Protein 2QNG (pdb70)

Organism: Streptomyces avermitilis (strain ATCC 31267 / DSM 46492 / JCM 5070 / NBRC 14893 / NCIMB 12804 / NRRL 8165 / MA-4680) (NCBI:txid227882)

Nearest PDB structures (foldseek):
  2qng-assembly1_A  TM=1.006E+00  e=8.639E-33  Streptomyces avermitilis
  2qz7-assembly2_B  TM=9.837E-01  e=3.330E-20  Streptomyces coelicolor A3(2)
  3ibz-assembly1_A  TM=8.931E-01  e=1.401E-11  Streptomyces coelicolor A3(2)
  2kxv-assembly1_A  TM=8.642E-01  e=1.771E-09  Klebsiella pneumoniae subsp. pneumoniae NTUH-K2044
  7jtk-assembly1_B  TM=6.953E-01  e=1.916E-05  Chlamydomonas reinhardtii

Radius of gyration: 15.29 Å; Cα contacts (8 Å, |Δi|>4): 433; chains: 1; bounding box: 47×34×29 Å

Secondary structure (DSSP, 8-state):
-----B---EEEEPPPTTSPPP-EEEEEEEEEGGGTTSS-SEEEBTTB--SSSSB------SS--SSS-SB--B-GGGS-TTEEEEEEEEEE--TTS---GGGSEEEEE--BTTB----B-STT-TT-SEEEEEEEEE-TTS-EEEE---EEE---HHHHHH-----

CATH classification: 2.60.60.30

B-factor: mean 15.38, std 6.13, range [6.89, 38.66]

InterPro domains:
  IPR003325 TerD domain [PF02342] (5-163)
  IPR003325 TerD domain [cd06974] (8-172)
  IPR051324 Stress and Tellurium Resistance Protein [PTHR32097] (9-176)

Sequence (167 aa):
KGIIRKVELAVKKWDPSPPGDPATDLDIVVAATFLAAGGDAYGKPAYVVHFDSRSPDGTIYLNRDSKDGKGFGWDEEVTLELNRLDDSSRRYARVVVGVVIQQRDAHRTFVGVLNPGLRRREGYTVLAEDDFGGVLGSTAATVGEEFVRRDDDSGEEWTFHPGIHGYDSDPATFARVGGRQ

Structure (mmCIF, N/CA/C/O backbone):
data_2QNG
#
_entry.id   2QNG
#
_cell.length_a   43.231
_cell.length_b   40.701
_cell.length_c   49.436
_cell.angle_alpha   90.00
_cell.angle_beta   96.66
_cell.angle_gamma   90.00
#
_symmetry.space_group_name_H-M   'P 1 21 1'
#
loop_
_entity.id
_entity.type
_entity.pdbx_description
1 polymer 'Uncharacterized protein SAV2460'
2 non-polymer 'CALCIUM ION'
3 water water
#
loop_
_atom_site.group_PDB
_atom_site.id
_atom_site.type_symbol
_atom_site.label_atom_id
_atom_site.label_alt_id
_atom_site.label_comp_id
_atom_site.label_asym_id
_atom_site.label_entity_id
_atom_site.label_seq_id
_atom_site.pdbx_PDB_ins_code
_atom_site.Cartn_x
_atom_site.Cartn_y
_atom_site.Cartn_z
_atom_site.occupancy
_atom_site.B_iso_or_equiv
_atom_site.auth_seq_id
_atom_site.auth_comp_id
_atom_site.auth_asym_id
_atom_site.auth_atom_id
_atom_site.pdbx_PDB_model_num
ATOM 1 N N . LYS A 1 28 ? 13.029 8.202 32.264 1.00 27.18 6 LYS A N 1
ATOM 2 C CA . LYS A 1 28 ? 13.553 9.188 31.270 1.00 25.86 6 LYS A CA 1
ATOM 3 C C . LYS A 1 28 ? 13.496 8.642 29.852 1.00 25.74 6 LYS A C 1
ATOM 4 O O . LYS A 1 28 ? 13.300 9.408 28.908 1.00 27.29 6 LYS A O 1
ATOM 10 N N . GLY A 1 29 ? 13.686 7.333 29.708 1.00 24.53 7 GLY A N 1
ATOM 11 C CA . GLY A 1 29 ? 13.798 6.688 28.394 1.00 22.54 7 GLY A CA 1
ATOM 12 C C . GLY A 1 29 ? 15.167 6.869 27.742 1.00 20.71 7 GLY A C 1
ATOM 13 O O . GLY A 1 29 ? 15.308 6.799 26.514 1.00 21.99 7 GLY A O 1
ATOM 14 N N . ILE A 1 30 ? 16.184 7.054 28.571 1.00 18.46 8 ILE A N 1
ATOM 15 C CA A ILE A 1 30 ? 17.548 7.337 28.109 0.50 17.00 8 ILE A CA 1
ATOM 16 C CA B ILE A 1 30 ? 17.509 7.337 28.037 0.50 16.98 8 ILE A CA 1
ATOM 17 C C . ILE A 1 30 ? 18.150 6.077 27.466 1.00 16.44 8 ILE A C 1
ATOM 18 O O . ILE A 1 30 ? 18.119 5.008 28.076 1.00 17.04 8 ILE A O 1
ATOM 27 N N . ARG A 1 31 ? 18.731 6.203 26.266 1.00 14.29 9 ARG A N 1
ATOM 28 C CA . ARG A 1 31 ? 19.318 5.044 25.571 1.00 14.43 9 ARG A CA 1
ATOM 29 C C . ARG A 1 31 ? 20.858 5.063 25.492 1.00 13.51 9 ARG A C 1
ATOM 30 O O . ARG A 1 31 ? 21.505 4.019 25.521 1.00 13.23 9 ARG A O 1
ATOM 38 N N . LYS A 1 32 ? 21.437 6.246 25.340 1.00 13.12 10 LYS A N 1
ATOM 39 C CA . LYS A 1 32 ? 22.880 6.389 25.160 1.00 13.27 10 LYS A CA 1
ATOM 40 C C . LYS A 1 32 ? 23.252 7.754 25.689 1.00 13.00 10 LYS A C 1
ATOM 41 O O . LYS A 1 32 ? 22.591 8.751 25.367 1.00 15.38 10 LYS A O 1
ATOM 47 N N . VAL A 1 33 ? 24.327 7.799 26.471 1.00 10.13 11 VAL A N 1
ATOM 48 C CA . VAL A 1 33 ? 24.765 9.025 27.153 1.00 10.57 11 VAL A CA 1
ATOM 49 C C . VAL A 1 33 ? 26.227 9.271 26.806 1.00 9.62 11 VAL A C 1
ATOM 50 O O . VAL A 1 33 ? 27.025 8.332 26.715 1.00 9.83 11 VAL A O 1
ATOM 54 N N . GLU A 1 34 ? 26.562 10.539 26.641 1.00 9.43 12 GLU A N 1
ATOM 55 C CA . GLU A 1 34 ? 27.956 10.947 26.552 1.00 10.78 12 GLU A CA 1
ATOM 56 C C . GLU A 1 34 ? 28.221 11.864 27.727 1.00 9.46 12 GLU A C 1
ATOM 57 O O . GLU A 1 34 ? 27.472 12.807 27.936 1.00 10.86 12 GLU A O 1
ATOM 63 N N . LEU A 1 35 ? 29.263 11.575 28.504 1.00 8.46 13 LEU A N 1
ATOM 64 C CA . LEU A 1 35 ? 29.689 12.485 29.561 1.00 8.85 13 LEU A CA 1
ATOM 65 C C . LEU A 1 35 ? 31.032 13.084 29.125 1.00 8.23 13 LEU A C 1
ATOM 66 O O . LEU A 1 35 ? 31.970 12.347 28.865 1.00 8.26 13 LEU A O 1
ATOM 71 N N . ALA A 1 36 ? 31.115 14.412 29.051 1.00 7.31 14 ALA A N 1
ATOM 72 C CA . ALA A 1 36 ? 32.357 15.067 28.649 1.00 7.70 14 ALA A CA 1
ATOM 73 C C . ALA A 1 36 ? 32.839 15.980 29.766 1.00 7.75 14 ALA A C 1
ATOM 74 O O . ALA A 1 36 ? 32.011 16.600 30.438 1.00 8.23 14 ALA A O 1
ATOM 76 N N . VAL A 1 37 ? 34.164 16.046 29.953 1.00 7.98 15 VAL A N 1
ATOM 77 C CA . VAL A 1 37 ? 34.755 16.858 31.023 1.00 8.36 15 VAL A CA 1
ATOM 78 C C . VAL A 1 37 ? 35.896 17.660 30.419 1.00 8.44 15 VAL A C 1
ATOM 79 O O . VAL A 1 37 ? 36.632 17.155 29.566 1.00 7.87 15 VAL A O 1
ATOM 83 N N . LYS A 1 38 ? 36.020 18.910 30.865 1.00 8.30 16 LYS A N 1
ATOM 84 C CA A LYS A 1 38 ? 37.085 19.800 30.407 0.50 8.53 16 LYS A CA 1
ATOM 85 C CA B LYS A 1 38 ? 37.128 19.742 30.426 0.50 8.78 16 LYS A CA 1
ATOM 86 C C . LYS A 1 38 ? 37.705 20.524 31.588 1.00 8.23 16 LYS A C 1
ATOM 87 O O . LYS A 1 38 ? 37.061 20.704 32.632 1.00 8.89 16 LYS A O 1
ATOM 98 N N . TRP A 1 39 ? 38.955 20.931 31.417 1.00 7.43 17 TRP A N 1
ATOM 99 C CA . TRP A 1 39 ? 39.643 21.787 32.368 1.00 8.50 17 TRP A CA 1
ATOM 100 C C . TRP A 1 39 ? 40.839 22.403 31.669 1.00 8.27 17 TRP A C 1
ATOM 101 O O . TRP A 1 39 ? 41.202 22.014 30.546 1.00 8.61 17 TRP A O 1
ATOM 112 N N . ASP A 1 40 ? 41.442 23.384 32.330 1.00 9.29 18 ASP A N 1
ATOM 113 C CA . ASP A 1 40 ? 42.647 24.035 31.834 1.00 9.64 18 ASP A CA 1
ATOM 114 C C . ASP A 1 40 ? 43.849 23.526 32.631 1.00 9.85 18 ASP A C 1
ATOM 115 O O . ASP A 1 40 ? 43.714 23.136 33.794 1.00 10.36 18 ASP A O 1
ATOM 120 N N . PRO A 1 41 ? 45.032 23.489 32.005 1.00 10.03 19 PRO A N 1
ATOM 121 C CA . PRO A 1 41 ? 46.194 22.924 32.697 1.00 11.35 19 PRO A CA 1
ATOM 122 C C . PRO A 1 41 ? 46.679 23.747 33.885 1.00 12.46 19 PRO A C 1
ATOM 123 O O . PRO A 1 41 ? 46.414 24.953 33.961 1.00 13.51 19 PRO A O 1
ATOM 127 N N . SER A 1 42 ? 47.408 23.071 34.769 1.00 12.35 20 SER A N 1
ATOM 128 C CA . SER A 1 42 ? 48.159 23.753 35.811 1.00 13.56 20 SER A CA 1
ATOM 129 C C . SER A 1 42 ? 49.182 24.676 35.181 1.00 15.44 20 SER A C 1
ATOM 130 O O . SER A 1 42 ? 49.655 24.405 34.085 1.00 15.65 20 SER A O 1
ATOM 133 N N . PRO A 1 43 ? 49.611 25.703 35.919 1.00 17.15 21 PRO A N 1
ATOM 134 C CA . PRO A 1 43 ? 50.725 26.544 35.449 1.00 18.32 21 PRO A CA 1
ATOM 135 C C . PRO A 1 43 ? 51.976 25.706 35.164 1.00 19.00 21 PRO A C 1
ATOM 136 O O . PRO A 1 43 ? 52.205 24.690 35.837 1.00 18.23 21 PRO A O 1
ATOM 140 N N . PRO A 1 44 ? 52.795 26.122 34.178 1.00 19.83 22 PRO A N 1
ATOM 141 C CA . PRO A 1 44 ? 54.021 25.393 33.876 1.00 20.80 22 PRO A CA 1
ATOM 142 C C . PRO A 1 44 ? 54.844 25.218 35.148 1.00 21.36 22 PRO A C 1
ATOM 143 O O . PRO A 1 44 ? 54.959 26.153 35.957 1.00 22.09 22 PRO A O 1
ATOM 147 N N . GLY A 1 45 ? 55.376 24.019 35.344 1.00 21.92 23 GLY A N 1
ATOM 148 C CA . GLY A 1 45 ? 56.218 23.762 36.503 1.00 22.25 23 GLY A CA 1
ATOM 149 C C . GLY A 1 45 ? 55.492 23.330 37.764 1.00 22.31 23 GLY A C 1
ATOM 150 O O . GLY A 1 45 ? 56.136 22.870 38.715 1.00 23.15 23 GLY A O 1
ATOM 151 N N . ASP A 1 46 ? 54.162 23.487 37.789 1.00 21.50 24 ASP A N 1
ATOM 152 C CA . ASP A 1 46 ? 53.334 22.939 38.869 1.00 21.56 24 ASP A CA 1
ATOM 153 C C . ASP A 1 46 ? 52.927 21.521 38.497 1.00 19.88 24 ASP A C 1
ATOM 154 O O . ASP A 1 46 ? 52.954 21.158 37.319 1.00 19.74 24 ASP A O 1
ATOM 159 N N . PRO A 1 47 ? 52.548 20.709 39.498 1.00 18.88 25 PRO A N 1
ATOM 160 C CA . PRO A 1 47 ? 52.075 19.363 39.200 1.00 17.53 25 PRO A CA 1
ATOM 161 C C . PRO A 1 47 ? 50.873 19.421 38.262 1.00 15.97 25 PRO A C 1
ATOM 162 O O . PRO A 1 47 ? 50.023 20.303 38.391 1.00 15.71 25 PRO A O 1
ATOM 166 N N . ALA A 1 48 ? 50.817 18.491 37.325 1.00 14.60 26 ALA A N 1
ATOM 167 C CA . ALA A 1 48 ? 49.744 18.482 36.326 1.00 13.68 26 ALA A CA 1
ATOM 168 C C . ALA A 1 48 ? 48.387 18.264 36.970 1.00 13.19 26 ALA A C 1
ATOM 169 O O . ALA A 1 48 ? 48.268 17.500 37.939 1.00 14.51 26 ALA A O 1
ATOM 171 N N . THR A 1 49 ? 47.357 18.885 36.398 1.00 11.19 27 THR A N 1
ATOM 172 C CA . THR A 1 49 ? 45.987 18.652 36.823 1.00 10.45 27 THR A CA 1
ATOM 173 C C . THR A 1 49 ? 45.421 17.536 35.935 1.00 9.25 27 THR A C 1
ATOM 174 O O . THR A 1 49 ? 45.386 17.691 34.692 1.00 9.74 27 THR A O 1
ATOM 178 N N . ASP A 1 50 ? 44.958 16.437 36.546 1.00 9.87 28 ASP A N 1
ATOM 179 C CA . ASP A 1 50 ? 44.479 15.280 35.790 1.00 9.68 28 ASP A CA 1
ATOM 180 C C . ASP A 1 50 ? 43.150 14.865 36.396 1.00 9.38 28 ASP A C 1
ATOM 181 O O . ASP A 1 50 ? 43.106 14.416 37.536 1.00 10.36 28 ASP A O 1
ATOM 186 N N . LEU A 1 51 ? 42.075 15.071 35.646 1.00 8.59 29 LEU A N 1
ATOM 187 C CA . LEU A 1 51 ? 40.755 14.587 36.005 1.00 8.45 29 LEU A CA 1
ATOM 188 C C . LEU A 1 51 ? 40.492 13.315 35.225 1.00 8.00 29 LEU A C 1
ATOM 189 O O . LEU A 1 51 ? 40.909 13.219 34.057 1.00 8.88 29 LEU A O 1
ATOM 194 N N . ASP A 1 52 ? 39.809 12.359 35.857 1.00 8.14 30 ASP A N 1
ATOM 195 C CA . ASP A 1 52 ? 39.419 11.137 35.165 1.00 7.56 30 ASP A CA 1
ATOM 196 C C . ASP A 1 52 ? 37.930 10.910 35.325 1.00 8.10 30 ASP A C 1
ATOM 197 O O . ASP A 1 52 ? 37.394 11.031 36.427 1.00 9.58 30 ASP A O 1
ATOM 202 N N . ILE A 1 53 ? 37.266 10.528 34.226 1.00 8.33 31 ILE A N 1
ATOM 203 C CA . ILE A 1 53 ? 35.870 10.091 34.290 1.00 8.69 31 ILE A CA 1
ATOM 204 C C . ILE A 1 53 ? 35.861 8.612 34.692 1.00 8.71 31 ILE A C 1
ATOM 205 O O . ILE A 1 53 ? 36.672 7.809 34.197 1.00 9.85 31 ILE A O 1
ATOM 210 N N . VAL A 1 54 ? 34.937 8.283 35.592 1.00 9.10 32 VAL A N 1
ATOM 211 C CA A VAL A 1 54 ? 34.767 6.883 35.985 0.50 9.76 32 VAL A CA 1
ATOM 212 C CA B VAL A 1 54 ? 34.769 6.917 36.099 0.50 9.53 32 VAL A CA 1
ATOM 213 C C . VAL A 1 54 ? 33.284 6.560 36.041 1.00 9.87 32 VAL A C 1
ATOM 214 O O . VAL A 1 54 ? 32.453 7.396 36.408 1.00 10.37 32 VAL A O 1
ATOM 221 N N . ALA A 1 55 ? 32.960 5.340 35.601 1.00 8.96 33 ALA A N 1
ATOM 222 C CA . ALA A 1 55 ? 31.582 4.854 35.693 1.00 10.10 33 ALA A CA 1
ATOM 223 C C . ALA A 1 55 ? 31.557 3.547 36.462 1.00 9.75 33 ALA A C 1
ATOM 224 O O . ALA A 1 55 ? 32.498 2.755 36.366 1.00 10.45 33 ALA A O 1
ATOM 226 N N . ALA A 1 56 ? 30.456 3.309 37.171 1.00 10.05 34 ALA A N 1
ATOM 227 C CA . ALA A 1 56 ? 30.267 2.064 37.893 1.00 10.75 34 ALA A CA 1
ATOM 228 C C . ALA A 1 56 ? 28.888 1.528 37.599 1.00 10.47 34 ALA A C 1
ATOM 229 O O . ALA A 1 56 ? 27.927 2.302 37.537 1.00 10.88 34 ALA A O 1
ATOM 231 N N . THR A 1 57 ? 28.800 0.206 37.398 1.00 9.58 35 THR A N 1
ATOM 232 C CA . THR A 1 57 ? 27.503 -0.456 37.216 1.00 10.57 35 THR A CA 1
ATOM 233 C C . THR A 1 57 ? 27.147 -1.211 38.488 1.00 10.76 35 THR A C 1
ATOM 234 O O . THR A 1 57 ? 28.040 -1.658 39.239 1.00 11.59 35 THR A O 1
ATOM 238 N N . PHE A 1 58 ? 25.837 -1.351 38.723 1.00 11.25 36 PHE A N 1
ATOM 239 C CA . PHE A 1 58 ? 25.328 -2.042 39.919 1.00 11.80 36 PHE A CA 1
ATOM 240 C C . PHE A 1 58 ? 24.222 -3.017 39.566 1.00 12.52 36 PHE A C 1
ATOM 241 O O . PHE A 1 58 ? 23.417 -2.775 38.670 1.00 12.40 36 PHE A O 1
ATOM 249 N N . LEU A 1 59 ? 24.186 -4.116 40.305 1.00 13.76 37 LEU A N 1
ATOM 250 C CA . LEU A 1 59 ? 23.277 -5.204 40.001 1.00 15.28 37 LEU A CA 1
ATOM 251 C C . LEU A 1 59 ? 21.903 -4.915 40.564 1.00 16.31 37 LEU A C 1
ATOM 252 O O . LEU A 1 59 ? 21.769 -4.267 41.616 1.00 15.69 37 LEU A O 1
ATOM 257 N N A ALA A 1 60 ? 20.870 -5.432 39.900 0.50 17.65 38 ALA A N 1
ATOM 258 N N B ALA A 1 60 ? 20.890 -5.356 39.817 0.50 17.10 38 ALA A N 1
ATOM 259 C CA A ALA A 1 60 ? 19.496 -5.295 40.387 0.50 18.83 38 ALA A CA 1
ATOM 260 C CA B ALA A 1 60 ? 19.532 -5.428 40.313 0.50 17.96 38 ALA A CA 1
ATOM 261 C C A ALA A 1 60 ? 19.315 -5.677 41.867 0.50 19.66 38 ALA A C 1
ATOM 262 C C B ALA A 1 60 ? 19.555 -6.347 41.532 0.50 18.42 38 ALA A C 1
ATOM 263 O O A ALA A 1 60 ? 18.572 -5.018 42.592 0.50 20.27 38 ALA A O 1
ATOM 264 O O B ALA A 1 60 ? 20.022 -7.486 41.451 0.50 18.49 38 ALA A O 1
ATOM 267 N N A GLY A 1 61 ? 20.021 -6.708 42.324 0.50 19.88 39 GLY A N 1
ATOM 268 N N B GLY A 1 61 ? 19.107 -5.820 42.669 0.50 19.08 39 GLY A N 1
ATOM 269 C CA A GLY A 1 61 ? 19.865 -7.191 43.704 0.50 20.62 39 GLY A CA 1
ATOM 270 C CA B GLY A 1 61 ? 19.193 -6.525 43.949 0.50 19.87 39 GLY A CA 1
ATOM 271 C C A GLY A 1 61 ? 20.702 -6.486 44.762 0.50 20.76 39 GLY A C 1
ATOM 272 C C B GLY A 1 61 ? 20.168 -5.893 44.927 0.50 20.43 39 GLY A C 1
ATOM 273 O O A GLY A 1 61 ? 20.815 -6.973 45.894 0.50 21.58 39 GLY A O 1
ATOM 274 O O B GLY A 1 61 ? 19.941 -5.928 46.145 0.50 20.70 39 GLY A O 1
ATOM 275 N N . ASP A 1 62 ? 21.262 -5.329 44.405 1.00 20.71 40 ASP A N 1
ATOM 276 C CA . ASP A 1 62 ? 22.228 -4.593 45.238 1.00 20.45 40 ASP A CA 1
ATOM 277 C C . ASP A 1 62 ? 22.589 -3.283 44.535 1.00 19.17 40 ASP A C 1
ATOM 278 O O . ASP A 1 62 ? 23.762 -3.005 44.291 1.00 18.37 40 ASP A O 1
ATOM 283 N N . ALA A 1 63 ? 21.580 -2.459 44.259 1.00 17.94 41 ALA A N 1
ATOM 284 C CA . ALA A 1 63 ? 21.764 -1.272 43.405 1.00 17.88 41 ALA A CA 1
ATOM 285 C C . ALA A 1 63 ? 22.607 -0.154 44.006 1.00 18.41 41 ALA A C 1
ATOM 286 O O . ALA A 1 63 ? 23.094 0.697 43.269 1.00 17.18 41 ALA A O 1
ATOM 288 N N . TYR A 1 64 ? 22.791 -0.160 45.330 1.00 19.27 42 TYR A N 1
ATOM 289 C CA . TYR A 1 64 ? 23.548 0.908 46.004 1.00 20.95 42 TYR A CA 1
ATOM 290 C C . TYR A 1 64 ? 24.766 0.349 46.724 1.00 21.31 42 TYR A C 1
ATOM 291 O O . TYR A 1 64 ? 25.347 1.009 47.603 1.00 22.78 42 TYR A O 1
ATOM 300 N N . GLY A 1 65 ? 25.151 -0.863 46.323 1.00 20.44 43 GLY A N 1
ATOM 301 C CA . GLY A 1 65 ? 26.206 -1.617 46.987 1.00 19.85 43 GLY A CA 1
ATOM 302 C C . GLY A 1 65 ? 27.510 -1.755 46.233 1.00 17.99 43 GLY A C 1
ATOM 303 O O . GLY A 1 65 ? 28.051 -0.753 45.752 1.00 19.24 43 GLY A O 1
ATOM 304 N N . LYS A 1 66 ? 28.030 -2.986 46.171 1.00 16.98 44 LYS A N 1
ATOM 305 C CA . LYS A 1 66 ? 29.351 -3.220 45.552 1.00 16.32 44 LYS A CA 1
ATOM 306 C C . LYS A 1 66 ? 29.260 -3.066 44.031 1.00 14.82 44 LYS A C 1
ATOM 307 O O . LYS A 1 66 ? 28.438 -3.728 43.398 1.00 14.80 44 LYS A O 1
ATOM 313 N N . PRO A 1 67 ? 30.112 -2.211 43.431 1.00 14.04 45 PRO A N 1
ATOM 314 C CA . PRO A 1 67 ? 30.060 -2.118 41.970 1.00 13.20 45 PRO A CA 1
ATOM 315 C C . PRO A 1 67 ? 30.250 -3.482 41.312 1.00 13.55 45 PRO A C 1
ATOM 316 O O . PRO A 1 67 ? 31.101 -4.256 41.774 1.00 14.22 45 PRO A O 1
ATOM 320 N N . ALA A 1 68 ? 29.453 -3.789 40.273 1.00 12.23 46 ALA A N 1
ATOM 321 C CA . ALA A 1 68 ? 29.698 -4.989 3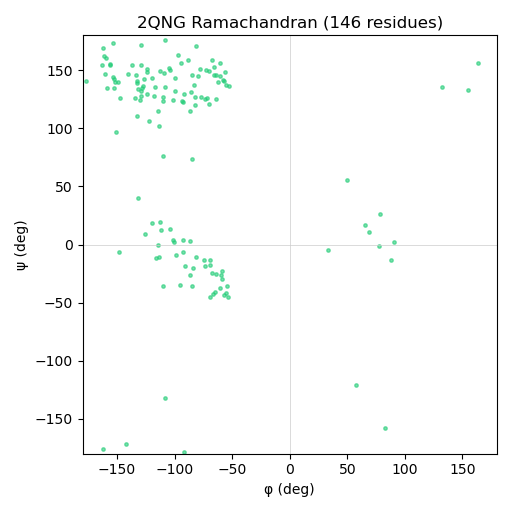9.494 1.00 12.99 46 ALA A CA 1
ATOM 322 C C . ALA A 1 68 ? 31.011 -4.856 38.737 1.00 12.17 46 ALA A C 1
ATOM 323 O O . ALA A 1 68 ? 31.821 -5.790 38.693 1.00 13.68 46 ALA A O 1
ATOM 325 N N . TYR A 1 69 ? 31.233 -3.665 38.163 1.00 11.28 47 TYR A N 1
ATOM 326 C CA . TYR A 1 69 ? 32.515 -3.321 37.565 1.00 11.51 47 TYR A CA 1
ATOM 327 C C . TYR A 1 69 ? 32.583 -1.823 37.436 1.00 10.97 47 TYR A C 1
ATOM 328 O O . TYR A 1 69 ? 31.572 -1.122 37.545 1.00 10.48 47 TYR A O 1
ATOM 337 N N . VAL A 1 70 ? 33.805 -1.353 37.253 1.00 10.92 48 VAL A N 1
ATOM 338 C CA . VAL A 1 70 ? 34.032 0.055 36.979 1.00 11.44 48 VAL A CA 1
ATOM 339 C C . VAL A 1 70 ? 34.809 0.245 35.679 1.00 10.92 48 VAL A C 1
ATOM 340 O O . VAL A 1 70 ? 35.595 -0.629 35.273 1.00 12.10 48 VAL A O 1
ATOM 344 N N . VAL A 1 71 ? 34.558 1.392 35.042 1.00 9.61 49 VAL A N 1
ATOM 345 C CA . VAL A 1 71 ? 35.211 1.748 33.773 1.00 9.78 49 VAL A CA 1
ATOM 346 C C . VAL A 1 71 ? 35.898 3.089 33.952 1.00 9.43 49 VAL A C 1
ATOM 347 O O . VAL A 1 71 ? 35.298 4.052 34.445 1.00 9.85 49 VAL A O 1
ATOM 351 N N . HIS A 1 72 ? 37.170 3.115 33.568 1.00 10.29 50 HIS A N 1
ATOM 352 C CA . HIS A 1 72 ? 37.969 4.337 33.565 1.00 11.97 50 HIS A CA 1
ATOM 353 C C . HIS A 1 72 ? 39.174 4.069 32.671 1.00 12.45 50 HIS A C 1
ATOM 354 O O . HIS A 1 72 ? 39.252 3.009 32.024 1.00 13.01 50 HIS A O 1
ATOM 361 N N . PHE A 1 73 ? 40.082 5.029 32.597 1.00 14.13 51 PHE A N 1
ATOM 362 C CA . PHE A 1 73 ? 41.142 4.950 31.570 1.00 16.07 51 PHE A CA 1
ATOM 363 C C . PHE A 1 73 ? 41.999 3.669 31.696 1.00 16.96 51 PHE A C 1
ATOM 364 O O . PHE A 1 73 ? 42.609 3.223 30.712 1.00 17.09 51 PHE A O 1
ATOM 372 N N . ASP A 1 74 ? 42.033 3.075 32.877 1.00 17.04 52 ASP A N 1
ATOM 373 C CA . ASP A 1 74 ? 42.802 1.853 33.057 1.00 18.43 52 ASP A CA 1
ATOM 374 C C . ASP A 1 74 ? 41.949 0.608 33.324 1.00 17.56 52 ASP A C 1
ATOM 375 O O . ASP A 1 74 ? 42.445 -0.406 33.819 1.00 18.82 52 ASP A O 1
ATOM 380 N N . SER A 1 75 ? 40.665 0.673 32.979 1.00 15.07 53 SER A N 1
ATOM 381 C CA . SER A 1 75 ? 39.756 -0.430 33.255 1.00 14.14 53 SER A CA 1
ATOM 382 C C . SER A 1 75 ? 38.646 -0.436 32.207 1.00 12.73 53 SER A C 1
ATOM 383 O O . SER A 1 75 ? 37.717 0.333 32.322 1.00 13.04 53 SER A O 1
ATOM 386 N N . ARG A 1 76 ? 38.782 -1.259 31.163 1.00 11.90 54 ARG A N 1
ATOM 387 C CA . ARG A 1 76 ? 37.730 -1.430 30.136 1.00 11.12 54 ARG A CA 1
ATOM 388 C C . ARG A 1 76 ? 36.516 -2.156 30.658 1.00 11.61 54 ARG A C 1
ATOM 389 O O . ARG A 1 76 ? 36.636 -3.009 31.518 1.00 12.09 54 ARG A O 1
ATOM 397 N N . SER A 1 77 ? 35.346 -1.810 30.095 1.00 11.92 55 SER A N 1
ATOM 398 C CA . SER A 1 77 ? 34.134 -2.574 30.378 1.00 13.94 55 SER A CA 1
ATOM 399 C C . SER A 1 77 ? 34.308 -4.022 29.923 1.00 14.83 55 SER A C 1
ATOM 400 O O . SER A 1 77 ? 34.924 -4.275 28.899 1.00 16.54 55 SER A O 1
ATOM 403 N N . PRO A 1 78 ? 33.726 -4.987 30.656 1.00 15.91 56 PRO A N 1
ATOM 404 C CA . PRO A 1 78 ? 33.843 -6.375 30.178 1.00 16.66 56 PRO A CA 1
ATOM 405 C C . PRO A 1 78 ? 32.953 -6.648 28.971 1.00 17.66 56 PRO A C 1
ATOM 406 O O . PRO A 1 78 ? 33.192 -7.602 28.232 1.00 18.31 56 PRO A O 1
ATOM 410 N N . ASP A 1 79 ? 31.961 -5.776 28.767 1.00 18.17 57 ASP A N 1
ATOM 411 C CA . ASP A 1 79 ? 30.904 -5.993 27.778 1.00 18.11 57 ASP A CA 1
ATOM 412 C C . ASP A 1 79 ? 30.929 -4.959 26.627 1.00 17.79 57 ASP A C 1
ATOM 413 O O . ASP A 1 79 ? 30.064 -5.034 25.749 1.00 18.20 57 ASP A O 1
ATOM 418 N N . GLY A 1 80 ? 31.876 -3.995 26.651 1.00 16.01 58 GLY A N 1
ATOM 419 C CA . GLY A 1 80 ? 32.033 -2.974 25.592 1.00 12.95 58 GLY A CA 1
ATOM 420 C C . GLY A 1 80 ? 30.915 -1.917 25.469 1.00 11.09 58 GLY A C 1
ATOM 421 O O . GLY A 1 80 ? 30.830 -1.167 24.483 1.00 13.26 58 GLY A O 1
ATOM 422 N N . THR A 1 81 ? 30.033 -1.880 26.456 1.00 9.91 59 THR A N 1
ATOM 423 C CA . THR A 1 81 ? 28.866 -1.012 26.377 1.00 9.82 59 THR A CA 1
ATOM 424 C C . THR A 1 81 ? 29.126 0.351 26.989 1.00 8.79 59 THR A C 1
ATOM 425 O O . THR A 1 81 ? 28.377 1.273 26.724 1.00 9.26 59 THR A O 1
ATOM 429 N N . ILE A 1 82 ? 30.163 0.472 27.822 1.00 8.14 60 ILE A N 1
ATOM 430 C CA . ILE A 1 82 ? 30.535 1.739 28.457 1.00 8.66 60 ILE A CA 1
ATOM 431 C C . ILE A 1 82 ? 32.014 1.868 28.158 1.00 8.09 60 ILE A C 1
ATOM 432 O O . ILE A 1 82 ? 32.776 0.913 28.387 1.00 9.22 60 ILE A O 1
ATOM 437 N N . TYR A 1 83 ? 32.418 3.008 27.595 1.00 8.39 61 TYR A N 1
ATOM 438 C CA . TYR A 1 83 ? 33.790 3.128 27.123 1.00 8.10 61 TYR A CA 1
ATOM 439 C C . TYR A 1 83 ? 34.267 4.565 27.114 1.00 8.40 61 TYR A C 1
ATOM 440 O O . TYR A 1 83 ? 33.497 5.487 26.818 1.00 8.73 61 TYR A O 1
ATOM 449 N N . LEU A 1 84 ? 35.544 4.733 27.439 1.00 8.57 62 LEU A N 1
ATOM 450 C CA . LEU A 1 84 ? 36.160 6.033 27.404 1.00 9.33 62 LEU A CA 1
ATOM 451 C C . LEU A 1 84 ? 36.562 6.296 25.946 1.00 10.98 62 LEU A C 1
ATOM 452 O O . LEU A 1 84 ? 37.219 5.464 25.306 1.00 12.25 62 LEU A O 1
ATOM 457 N N . ASN A 1 85 ? 36.132 7.428 25.411 1.00 10.80 63 ASN A N 1
ATOM 458 C CA . ASN A 1 85 ? 36.439 7.781 24.007 1.00 12.24 63 ASN A CA 1
ATOM 459 C C . ASN A 1 85 ? 37.798 8.459 23.914 1.00 13.38 63 ASN A C 1
ATOM 460 O O . ASN A 1 85 ? 38.537 8.270 22.940 1.00 15.33 63 ASN A O 1
ATOM 465 N N . ARG A 1 86 ? 38.125 9.258 24.920 1.00 13.87 64 ARG A N 1
ATOM 466 C CA . ARG A 1 86 ? 39.404 9.917 24.940 1.00 14.36 64 ARG A CA 1
ATOM 467 C C . ARG A 1 86 ? 39.683 10.399 26.339 1.00 12.73 64 ARG A C 1
ATOM 468 O O . ARG A 1 86 ? 38.756 10.579 27.133 1.00 11.36 64 ARG A O 1
ATOM 476 N N . ASP A 1 87 ? 40.969 10.543 26.643 1.00 11.93 65 ASP A N 1
ATOM 477 C CA . ASP A 1 87 ? 41.404 10.993 27.954 1.00 12.06 65 ASP A CA 1
ATOM 478 C C . ASP A 1 87 ? 42.375 12.140 27.835 1.00 11.34 65 ASP A C 1
ATOM 479 O O . ASP A 1 87 ? 42.848 12.457 26.730 1.00 11.88 65 ASP A O 1
ATOM 484 N N . SER A 1 88 ? 42.695 12.721 28.995 1.00 9.85 66 SER A N 1
ATOM 485 C CA . SER A 1 88 ? 43.788 13.686 29.085 1.00 10.21 66 SER A CA 1
ATOM 486 C C . SER A 1 88 ? 44.384 13.574 30.465 1.00 10.99 66 SER A C 1
ATOM 487 O O . SER A 1 88 ? 43.652 13.451 31.451 1.00 11.55 66 SER A O 1
ATOM 490 N N . LYS A 1 89 ? 45.707 13.655 30.550 1.00 11.03 67 LYS A N 1
ATOM 491 C CA . LYS A 1 89 ? 46.383 13.626 31.849 1.00 11.96 67 LYS A CA 1
ATOM 492 C C . LYS A 1 89 ? 46.813 14.999 32.310 1.00 11.19 67 LYS A C 1
ATOM 493 O O . LYS A 1 89 ? 47.444 15.135 33.348 1.00 11.47 67 LYS A O 1
ATOM 499 N N . ASP A 1 90 ? 46.461 16.037 31.548 1.00 9.88 68 ASP A N 1
ATOM 500 C CA . ASP A 1 90 ? 46.934 17.379 31.900 1.00 10.37 68 ASP A CA 1
ATOM 501 C C . ASP A 1 90 ? 45.989 18.511 31.531 1.00 9.21 68 ASP A C 1
ATOM 502 O O . ASP A 1 90 ? 46.231 19.642 31.913 1.00 10.27 68 ASP A O 1
ATOM 507 N N . GLY A 1 91 ? 44.898 18.202 30.821 1.00 9.50 69 GLY A N 1
ATOM 508 C CA . GLY A 1 91 ? 43.978 19.245 30.434 1.00 8.57 69 GLY A CA 1
ATOM 509 C C . GLY A 1 91 ? 44.438 20.086 29.247 1.00 8.44 69 GLY A C 1
ATOM 510 O O . GLY A 1 91 ? 43.710 20.982 28.819 1.00 8.26 69 GLY A O 1
ATOM 511 N N . LYS A 1 92 ? 45.619 19.806 28.706 1.00 8.12 70 LYS A N 1
ATOM 512 C CA . LYS A 1 92 ? 46.116 20.613 27.574 1.00 8.27 70 LYS A CA 1
ATOM 513 C C . LYS A 1 92 ? 45.295 20.317 26.339 1.00 8.68 70 LYS A C 1
ATOM 514 O O . LYS A 1 92 ? 45.225 19.165 25.894 1.00 9.81 70 LYS A O 1
ATOM 520 N N . GLY A 1 93 ? 44.670 21.361 25.794 1.00 7.49 71 GLY A N 1
ATOM 521 C CA . GLY A 1 93 ? 43.780 21.151 24.660 1.00 8.29 71 GLY A CA 1
ATOM 522 C C . GLY A 1 93 ? 42.470 21.873 24.863 1.00 7.35 71 GLY A C 1
ATOM 523 O O . GLY A 1 93 ? 41.904 21.840 25.970 1.00 8.11 71 GLY A O 1
ATOM 524 N N . PHE A 1 94 ? 42.012 22.536 23.811 1.00 8.42 72 PHE A N 1
ATOM 525 C CA . PHE A 1 94 ? 40.766 23.283 23.823 1.00 8.55 72 PHE A CA 1
ATOM 526 C C . PHE A 1 94 ? 39.593 22.309 23.695 1.00 9.13 72 PHE A C 1
ATOM 527 O O . PHE A 1 94 ? 39.711 21.262 23.082 1.00 10.31 72 PHE A O 1
ATOM 535 N N . GLY A 1 95 ? 38.445 22.667 24.252 1.00 8.98 73 GLY A N 1
ATOM 536 C CA . GLY A 1 95 ? 37.282 21.802 24.101 1.00 8.68 73 GLY A CA 1
ATOM 537 C C . GLY A 1 95 ? 37.287 20.674 25.116 1.00 8.44 73 GLY A C 1
ATOM 538 O O . GLY A 1 95 ? 37.921 20.785 26.174 1.00 9.96 73 GLY A O 1
ATOM 539 N N . TRP A 1 96 ? 36.576 19.594 24.806 1.00 8.44 74 TRP A N 1
ATOM 540 C CA . TRP A 1 96 ? 36.414 18.523 25.795 1.00 8.30 74 TRP A CA 1
ATOM 541 C C . TRP A 1 96 ? 37.683 17.684 25.891 1.00 8.21 74 TRP A C 1
ATOM 542 O O . TRP A 1 96 ? 38.212 17.237 24.878 1.00 10.18 74 TRP A O 1
ATOM 553 N N . ASP A 1 97 ? 38.196 17.520 27.111 1.00 8.29 75 ASP A N 1
ATOM 554 C CA . ASP A 1 97 ? 39.452 16.801 27.318 1.00 8.01 75 ASP A CA 1
ATOM 555 C C . ASP A 1 97 ? 39.266 15.306 27.524 1.00 8.50 75 ASP A C 1
ATOM 556 O O . ASP A 1 97 ? 40.131 14.517 27.140 1.00 9.73 75 ASP A O 1
ATOM 561 N N A GLU A 1 98 ? 38.139 14.910 28.108 0.50 8.43 76 GLU A N 1
ATOM 562 N N B GLU A 1 98 ? 38.165 14.940 28.193 0.50 8.30 76 GLU A N 1
ATOM 563 C CA A GLU A 1 98 ? 37.904 13.494 28.359 0.50 8.97 76 GLU A CA 1
ATOM 564 C CA B GLU A 1 98 ? 37.812 13.534 28.430 0.50 8.75 76 GLU A CA 1
ATOM 565 C C A GLU A 1 98 ? 36.419 13.236 28.174 0.50 8.47 76 GLU A C 1
ATOM 566 C C B GLU A 1 98 ? 36.381 13.332 28.021 0.50 8.37 76 GLU A C 1
ATOM 567 O O A GLU A 1 98 ? 35.581 14.017 28.622 0.50 8.28 76 G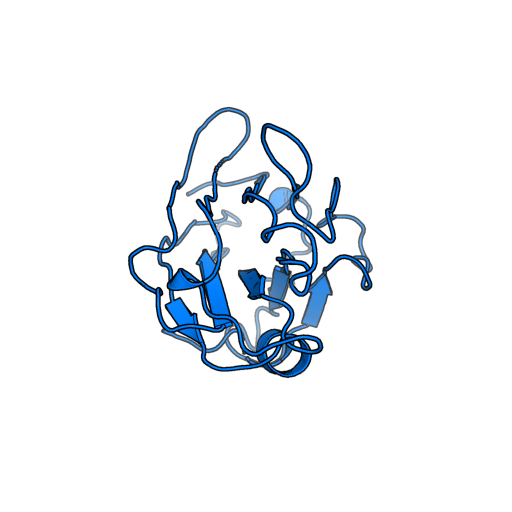LU A O 1
ATOM 568 O O B GLU A 1 98 ? 35.536 14.224 28.200 0.50 8.30 76 GLU A O 1
ATOM 579 N N . VAL A 1 99 ? 36.105 12.159 27.453 1.00 8.53 77 VAL A N 1
ATOM 580 C CA . VAL A 1 99 ? 34.741 11.871 27.036 1.00 8.80 77 VAL A CA 1
ATOM 581 C C . VAL A 1 99 ? 34.490 10.392 27.242 1.00 8.25 77 VAL A C 1
ATOM 582 O O . VAL A 1 99 ? 35.325 9.573 26.875 1.00 8.62 77 VAL A O 1
ATOM 599 N N . THR A 1 101 ? 31.347 7.307 26.812 1.00 7.60 79 THR A N 1
ATOM 600 C CA . THR A 1 101 ? 30.056 6.919 26.258 1.00 7.50 79 THR A CA 1
ATOM 601 C C . THR A 1 101 ? 29.458 5.756 27.054 1.00 6.90 79 THR A C 1
ATOM 602 O O . THR A 1 101 ? 30.170 4.803 27.385 1.00 7.81 79 THR A O 1
ATOM 606 N N . LEU A 1 102 ? 28.158 5.868 27.375 1.00 7.67 80 LEU A N 1
ATOM 607 C CA . LEU A 1 102 ? 27.453 4.805 28.076 1.00 8.22 80 LEU A CA 1
ATOM 608 C C . LEU A 1 102 ? 26.264 4.371 27.242 1.00 8.05 80 LEU A C 1
ATOM 609 O O . LEU A 1 102 ? 25.299 5.105 27.114 1.00 7.72 80 LEU A O 1
ATOM 614 N N . GLU A 1 103 ? 26.375 3.196 26.631 1.00 8.28 81 GLU A N 1
ATOM 615 C CA . GLU A 1 103 ? 25.299 2.639 25.808 1.00 9.01 81 GLU A CA 1
ATOM 616 C C . GLU A 1 103 ? 24.330 1.917 26.724 1.00 8.54 81 GLU A C 1
ATOM 617 O O . G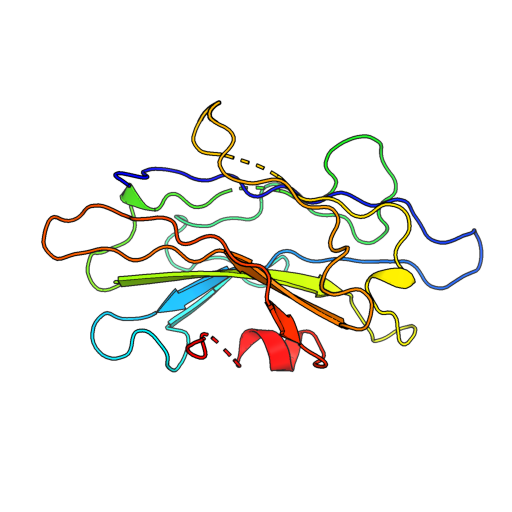LU A 1 103 ? 24.259 0.666 26.754 1.00 9.79 81 GLU A O 1
ATOM 623 N N . LEU A 1 104 ? 23.559 2.707 27.466 1.00 8.38 82 LEU A N 1
ATOM 624 C CA . LEU A 1 104 ? 22.721 2.152 28.523 1.00 8.64 82 LEU A CA 1
ATOM 625 C C . LEU A 1 104 ? 21.700 1.151 27.994 1.00 9.01 82 LEU A C 1
ATOM 626 O O . LEU A 1 104 ? 21.402 0.132 28.639 1.00 9.71 82 LEU A O 1
ATOM 631 N N . ASN A 1 105 ? 21.152 1.428 26.808 1.00 8.97 83 ASN A N 1
ATOM 632 C CA . ASN A 1 105 ? 20.181 0.497 26.201 1.00 9.80 83 ASN A CA 1
ATOM 633 C C . ASN A 1 105 ? 20.732 -0.923 26.083 1.00 9.75 83 ASN A C 1
ATOM 634 O O . ASN A 1 105 ? 19.971 -1.898 26.177 1.00 11.21 83 ASN A O 1
ATOM 639 N N . ARG A 1 106 ? 22.039 -1.021 25.801 1.00 10.14 84 ARG A N 1
ATOM 640 C CA . ARG A 1 106 ? 22.665 -2.314 25.585 1.00 11.63 84 ARG A CA 1
ATOM 641 C C . ARG A 1 106 ? 23.038 -3.066 26.859 1.00 11.83 84 ARG A C 1
ATOM 642 O O . ARG A 1 106 ? 23.423 -4.248 26.764 1.00 12.58 84 ARG A O 1
ATOM 650 N N . LEU A 1 107 ? 22.977 -2.411 28.023 1.00 12.27 85 LEU A N 1
ATOM 651 C CA . LEU A 1 107 ? 23.308 -3.109 29.274 1.00 13.19 85 LEU A CA 1
ATOM 652 C C . LEU A 1 107 ? 22.334 -4.238 29.558 1.00 14.59 85 LEU A C 1
ATOM 653 O O . LEU A 1 107 ? 21.110 -4.067 29.455 1.00 15.16 85 LEU A O 1
ATOM 658 N N A ASP A 1 108 ? 22.892 -5.384 29.926 0.50 15.39 86 ASP A N 1
ATOM 659 N N B ASP A 1 108 ? 22.872 -5.393 29.946 0.50 15.68 86 ASP A N 1
ATOM 660 C CA A ASP A 1 108 ? 22.098 -6.543 30.294 0.50 16.13 86 ASP A CA 1
ATOM 661 C CA B ASP A 1 108 ? 22.034 -6.549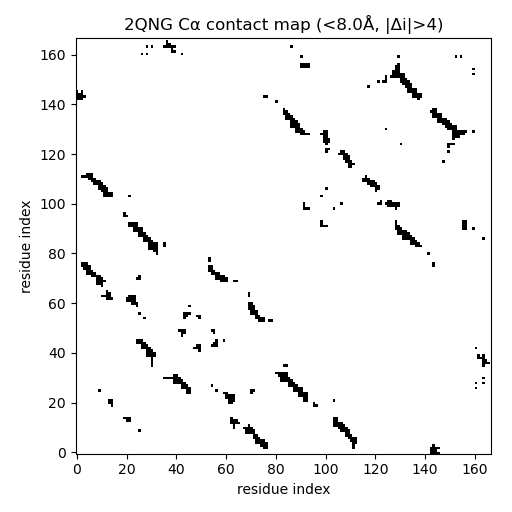 30.287 0.50 16.65 86 ASP A CA 1
ATOM 662 C C A ASP A 1 108 ? 21.173 -6.171 31.452 0.50 16.33 86 ASP A C 1
ATOM 663 C C B ASP A 1 108 ? 21.056 -6.204 31.411 0.50 16.88 86 ASP A C 1
ATOM 664 O O A ASP A 1 108 ? 21.546 -5.385 32.314 0.50 15.56 86 ASP A O 1
ATOM 665 O O B ASP A 1 108 ? 21.313 -5.308 32.216 0.50 16.31 86 ASP A O 1
ATOM 674 N N A SER A 1 109 ? 19.981 -6.755 31.492 0.50 17.29 87 SER A N 1
ATOM 675 N N B SER A 1 109 ? 19.959 -6.952 31.496 0.50 17.88 87 SER A N 1
ATOM 676 C CA A SER A 1 109 ? 18.986 -6.391 32.497 0.50 18.06 87 SER A CA 1
ATOM 677 C CA B SER A 1 109 ? 18.891 -6.654 32.451 0.50 18.63 87 SER A CA 1
ATOM 678 C C A SER A 1 109 ? 19.447 -6.584 33.942 0.50 18.42 87 SER A C 1
ATOM 679 C C B SER A 1 109 ? 19.292 -6.818 33.921 0.50 18.69 87 SER A C 1
ATOM 680 O O A SER A 1 109 ? 18.907 -5.939 34.848 0.50 19.11 87 SER A O 1
ATOM 681 O O B SER A 1 109 ? 18.582 -6.366 34.829 0.50 19.22 87 SER A O 1
ATOM 686 N N . ARG A 1 110 ? 20.421 -7.473 34.160 1.00 18.56 88 ARG A N 1
ATOM 687 C CA A ARG A 1 110 ? 21.013 -7.676 35.486 0.50 18.80 88 ARG A CA 1
ATOM 688 C CA B ARG A 1 110 ? 20.912 -7.646 35.525 0.50 18.86 88 ARG A CA 1
ATOM 689 C C . ARG A 1 110 ? 21.519 -6.371 36.115 1.00 18.40 88 ARG A C 1
ATOM 690 O O . ARG A 1 110 ? 21.652 -6.270 37.330 1.00 18.75 88 ARG A O 1
ATOM 705 N N . TYR A 1 111 ? 21.843 -5.388 35.266 1.00 17.86 89 TYR A N 1
ATOM 706 C CA . TYR A 1 111 ? 22.321 -4.080 35.737 1.00 17.45 89 TYR A CA 1
ATOM 707 C C . TYR A 1 111 ? 21.160 -3.127 35.847 1.00 17.38 89 TYR A C 1
ATOM 708 O O . TYR A 1 111 ? 20.459 -2.895 34.864 1.00 19.56 89 TYR A O 1
ATOM 717 N N . ALA A 1 112 ? 20.955 -2.566 37.030 1.00 15.15 90 ALA A N 1
ATOM 718 C CA . ALA A 1 112 ? 19.818 -1.711 37.265 1.00 14.88 90 ALA A CA 1
ATOM 719 C C . ALA A 1 112 ? 20.178 -0.268 37.528 1.00 13.25 90 ALA A C 1
ATOM 720 O O . ALA A 1 112 ? 19.301 0.599 37.530 1.00 13.74 90 ALA A O 1
ATOM 722 N N . ARG A 1 113 ? 21.470 -0.002 37.735 1.00 12.25 91 ARG A N 1
ATOM 723 C CA . ARG A 1 113 ? 21.891 1.343 38.085 1.00 12.13 91 ARG A CA 1
ATOM 724 C C . ARG A 1 113 ? 23.311 1.574 37.623 1.00 11.78 91 ARG A C 1
ATOM 725 O O . ARG A 1 113 ? 24.134 0.665 37.641 1.00 11.82 91 ARG A O 1
ATOM 733 N N . VAL A 1 114 ? 23.555 2.795 37.149 1.00 10.81 92 VAL A N 1
ATOM 734 C CA . VAL A 1 114 ? 24.892 3.223 36.730 1.00 10.35 92 VAL A CA 1
ATOM 735 C C . VAL A 1 114 ? 25.149 4.575 37.369 1.00 9.53 92 VAL A C 1
ATOM 736 O O . VAL A 1 114 ? 24.285 5.460 37.322 1.00 10.64 92 VAL A O 1
ATOM 740 N N . VAL A 1 115 ? 26.341 4.732 37.951 1.00 9.51 93 VAL A N 1
ATOM 741 C CA . VAL A 1 115 ? 26.759 6.002 38.522 1.00 9.60 93 VAL A CA 1
ATOM 742 C C . VAL A 1 115 ? 27.976 6.489 37.756 1.00 9.23 93 VAL A C 1
ATOM 743 O O . VAL A 1 115 ? 28.873 5.711 37.454 1.00 9.13 93 VAL A O 1
ATOM 747 N N . VAL A 1 116 ? 27.986 7.767 37.412 1.00 10.12 94 VAL A N 1
ATOM 748 C CA . VAL A 1 116 ? 29.149 8.369 36.782 1.00 10.16 94 VAL A CA 1
ATOM 749 C C . VAL A 1 116 ? 29.788 9.395 37.708 1.00 10.13 94 VAL A C 1
ATOM 750 O O . VAL A 1 116 ? 29.105 10.005 38.526 1.00 10.39 94 VAL A O 1
ATOM 754 N N . GLY A 1 117 ? 31.099 9.551 37.593 1.00 9.42 95 GLY A N 1
ATOM 755 C CA . GLY A 1 117 ? 31.821 10.476 38.467 1.00 9.34 95 GLY A CA 1
ATOM 756 C C . GLY A 1 117 ? 33.078 10.987 37.832 1.00 8.17 95 GLY A C 1
ATOM 757 O O . GLY A 1 117 ? 33.484 10.527 36.751 1.00 8.72 95 GLY A O 1
ATOM 758 N N . VAL A 1 118 ? 33.697 11.944 38.532 1.00 8.58 96 VAL A N 1
ATOM 759 C CA . VAL A 1 118 ? 34.919 12.566 38.082 1.00 8.75 96 VAL A CA 1
ATOM 760 C C . VAL A 1 118 ? 35.842 12.605 39.290 1.00 9.38 96 VAL A C 1
ATOM 761 O O . VAL A 1 118 ? 35.452 13.116 40.351 1.00 10.04 96 VAL A O 1
ATOM 765 N N . VAL A 1 119 ? 37.052 12.058 39.129 1.00 9.01 97 VAL A N 1
ATOM 766 C CA . VAL A 1 119 ? 38.064 12.142 40.175 1.00 9.31 97 VAL A CA 1
ATOM 767 C C . VAL A 1 119 ? 39.184 13.071 39.761 1.00 8.89 97 VAL A C 1
ATOM 768 O O . VAL A 1 119 ? 39.528 13.129 38.575 1.00 9.69 97 VAL A O 1
ATOM 772 N N . ILE A 1 120 ? 39.776 13.752 40.739 1.00 8.59 98 ILE A N 1
ATOM 773 C CA . ILE A 1 120 ? 40.983 14.503 40.509 1.00 8.78 98 ILE A CA 1
ATOM 774 C C . ILE A 1 120 ? 42.120 13.652 41.037 1.00 9.12 98 ILE A C 1
ATOM 775 O O . ILE A 1 120 ? 42.099 13.220 42.196 1.00 10.40 98 ILE A O 1
ATOM 780 N N . GLN A 1 121 ? 43.103 13.365 40.187 1.00 9.93 99 GLN A N 1
ATOM 781 C CA . GLN A 1 121 ? 44.263 12.596 40.659 1.00 10.49 99 GLN A CA 1
ATOM 782 C C . GLN A 1 121 ? 44.994 13.379 41.749 1.00 11.15 99 GLN A C 1
ATOM 783 O O . GLN A 1 121 ? 45.161 14.596 41.643 1.00 12.20 99 GLN A O 1
ATOM 789 N N . GLN A 1 122 ? 45.440 12.656 42.788 1.00 11.91 100 GLN A N 1
ATOM 790 C CA . GLN A 1 122 ? 46.000 13.267 44.006 1.00 12.97 100 GLN A CA 1
ATOM 791 C C . GLN A 1 122 ? 47.464 12.937 44.237 1.00 14.88 100 GLN A C 1
ATOM 792 O O . GLN A 1 122 ? 48.089 13.529 45.108 1.00 15.27 100 GLN A O 1
ATOM 798 N N . ARG A 1 123 ? 48.007 11.983 43.492 1.00 16.53 101 ARG A N 1
ATOM 799 C CA . ARG A 1 123 ? 49.354 11.477 43.778 1.00 19.47 101 ARG A CA 1
ATOM 800 C C . ARG A 1 123 ? 50.409 12.591 43.819 1.00 19.72 101 ARG A C 1
ATOM 801 O O . ARG A 1 123 ? 51.285 12.582 44.695 1.00 20.59 101 ARG A O 1
ATOM 809 N N . ASP A 1 124 ? 50.333 13.538 42.886 1.00 19.28 102 ASP A N 1
ATOM 810 C CA . ASP A 1 124 ? 51.333 14.618 42.782 1.00 19.87 102 ASP A CA 1
ATOM 811 C C . ASP A 1 124 ? 51.104 15.834 43.704 1.00 18.96 102 ASP A C 1
ATOM 812 O O . ASP A 1 124 ? 52.035 16.599 43.984 1.00 20.83 102 ASP A O 1
ATOM 817 N N . ALA A 1 125 ? 49.875 16.010 44.183 1.00 17.38 103 ALA A N 1
ATOM 818 C CA . ALA A 1 125 ? 49.509 17.184 44.985 1.00 15.74 103 ALA A CA 1
ATOM 819 C C . ALA A 1 125 ? 48.071 17.015 45.407 1.00 14.72 103 ALA A C 1
ATOM 820 O O . ALA A 1 125 ? 47.249 16.559 44.630 1.00 14.78 103 ALA A O 1
ATOM 822 N N . HIS A 1 126 ? 47.759 17.397 46.635 1.00 13.64 104 HIS A N 1
ATOM 823 C CA . HIS A 1 126 ? 46.393 17.508 47.076 1.00 13.10 104 HIS A CA 1
ATOM 824 C C . HIS A 1 126 ? 45.733 18.608 46.237 1.00 12.80 104 HIS A C 1
ATOM 825 O O . HIS A 1 126 ? 46.228 19.741 46.178 1.00 14.28 104 HIS A O 1
ATOM 832 N N . ARG A 1 127 ? 44.619 18.272 45.592 1.00 11.48 105 ARG A N 1
ATOM 833 C CA . ARG A 1 127 ? 43.954 19.216 44.697 1.00 11.60 105 ARG A CA 1
ATOM 834 C C . ARG A 1 127 ? 42.482 18.965 44.758 1.00 10.57 105 ARG A C 1
ATOM 835 O O . ARG A 1 127 ? 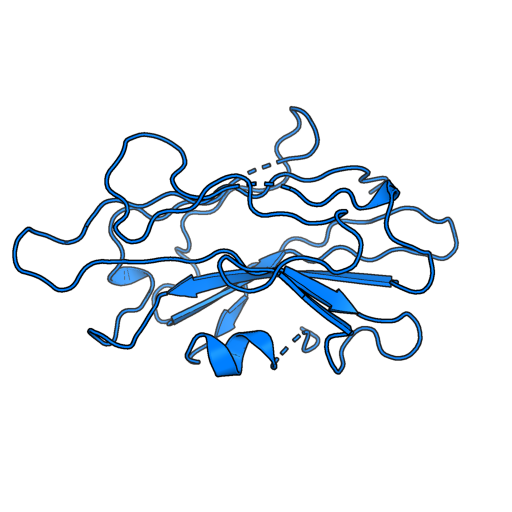42.035 17.828 44.570 1.00 11.03 105 ARG A O 1
ATOM 843 N N . THR A 1 128 ? 41.723 20.018 45.043 1.00 10.37 106 THR A N 1
ATOM 844 C CA . THR A 1 128 ? 40.265 19.930 45.034 1.00 10.38 106 THR A CA 1
ATOM 845 C C . THR A 1 128 ? 39.706 20.687 43.835 1.00 9.85 106 THR A C 1
ATOM 846 O O . THR A 1 128 ? 40.466 21.311 43.079 1.00 9.76 106 THR A O 1
ATOM 850 N N . PHE A 1 129 ? 38.380 20.648 43.626 1.00 9.82 107 PHE A N 1
ATOM 851 C CA . PHE A 1 129 ? 37.859 21.319 42.424 1.00 9.42 107 PHE A CA 1
ATOM 852 C C . PHE A 1 129 ? 38.175 22.808 42.332 1.00 8.70 107 PHE A C 1
ATOM 853 O O . PHE A 1 129 ? 38.334 23.320 41.217 1.00 9.63 107 PHE A O 1
ATOM 861 N N . VAL A 1 130 ? 38.306 23.506 43.471 1.00 9.63 108 VAL A N 1
ATOM 862 C CA . VAL A 1 130 ? 38.645 24.933 43.399 1.00 10.49 108 VAL A CA 1
ATOM 863 C C . VAL A 1 130 ? 40.078 25.122 42.862 1.00 11.17 108 VAL A C 1
ATOM 864 O O . VAL A 1 130 ? 40.418 26.189 42.303 1.00 12.70 108 VAL A O 1
ATOM 868 N N . GLY A 1 131 ? 40.912 24.089 43.032 1.00 10.32 109 GLY A N 1
ATOM 869 C CA . GLY A 1 131 ? 42.302 24.078 42.541 1.00 10.94 109 GLY A CA 1
ATOM 870 C C . GLY A 1 131 ? 42.440 23.594 41.094 1.00 10.97 109 GLY A C 1
ATOM 871 O O . GLY A 1 131 ? 43.551 23.468 40.595 1.00 13.05 109 GLY A O 1
ATOM 872 N N . VAL A 1 132 ? 41.322 23.299 40.439 1.00 10.61 110 VAL A N 1
ATOM 873 C CA . VAL A 1 132 ? 41.304 22.972 39.027 1.00 10.27 110 VAL A CA 1
ATOM 874 C C . VAL A 1 132 ? 40.869 24.239 38.281 1.00 10.70 110 VAL A C 1
ATOM 875 O O . VAL A 1 132 ? 39.881 24.883 38.654 1.00 11.56 110 VAL A O 1
ATOM 879 N N . LEU A 1 133 ? 41.606 24.603 37.225 1.00 10.21 111 LEU A N 1
ATOM 880 C CA . LEU A 1 133 ? 41.255 25.804 36.468 1.00 10.91 111 LEU A CA 1
ATOM 881 C C . LEU A 1 133 ? 40.151 25.516 35.462 1.00 11.07 111 LEU A C 1
ATOM 882 O O . LEU A 1 133 ? 40.307 24.674 34.572 1.00 10.94 111 LEU A O 1
ATOM 887 N N . ASN A 1 134 ? 39.041 26.229 35.637 1.00 11.51 112 ASN A N 1
ATOM 888 C CA . ASN A 1 134 ? 37.894 26.180 34.749 1.00 11.56 112 ASN A CA 1
ATOM 889 C C . ASN A 1 134 ? 37.387 24.791 34.403 1.00 10.94 112 ASN A C 1
ATOM 890 O O . ASN A 1 134 ? 37.248 24.463 33.216 1.00 11.32 112 ASN A O 1
ATOM 895 N N . PRO A 1 135 ? 37.070 23.976 35.426 1.00 10.88 113 PRO A N 1
ATOM 896 C CA . PRO A 1 135 ? 36.516 22.645 35.151 1.00 10.55 113 PRO A CA 1
ATOM 897 C C . PRO A 1 135 ? 35.081 22.747 34.663 1.00 10.67 113 PRO A C 1
ATOM 898 O O . PRO A 1 135 ? 34.334 23.666 35.040 1.00 12.00 113 PRO A O 1
ATOM 902 N N . GLY A 1 136 ? 34.689 21.799 33.838 1.00 9.74 114 GLY A N 1
ATOM 903 C CA . GLY A 1 136 ? 33.316 21.788 33.333 1.00 9.63 114 GLY A CA 1
ATOM 904 C C . GLY A 1 136 ? 32.938 20.395 32.933 1.00 8.86 114 GLY A C 1
ATOM 905 O O . GLY A 1 136 ? 33.809 19.582 32.567 1.00 9.26 114 GLY A O 1
ATOM 906 N N . LEU A 1 137 ? 31.636 20.131 32.972 1.00 8.45 115 LEU A N 1
ATOM 907 C CA . LEU A 1 137 ? 31.122 18.871 32.460 1.00 9.14 115 LEU A CA 1
ATOM 908 C C . LEU A 1 137 ? 29.865 19.105 31.647 1.00 9.10 115 LEU A C 1
ATOM 909 O O . LEU A 1 137 ? 29.118 20.051 31.902 1.00 9.46 115 LEU A O 1
ATOM 914 N N . ARG A 1 138 ? 29.603 18.183 30.728 1.00 8.83 116 ARG A N 1
ATOM 915 C CA . ARG A 1 138 ? 28.353 18.155 29.970 1.00 9.97 116 ARG A CA 1
ATOM 916 C C . ARG A 1 138 ? 27.939 16.711 29.795 1.00 10.09 116 ARG A C 1
ATOM 917 O O . ARG A 1 138 ? 28.752 15.875 29.435 1.00 11.02 116 ARG A O 1
ATOM 938 N N . ARG A 1 140 ? 25.027 14.433 27.694 1.00 10.29 118 ARG A N 1
ATOM 939 C CA A ARG A 1 140 ? 23.954 14.484 26.723 0.50 11.48 118 ARG A CA 1
ATOM 940 C CA B ARG A 1 140 ? 24.113 14.489 26.532 0.50 10.97 118 ARG A CA 1
ATOM 941 C C . ARG A 1 140 ? 23.540 13.110 26.222 1.00 11.70 118 ARG A C 1
ATOM 942 O O . ARG A 1 140 ? 24.247 12.102 26.397 1.00 12.00 118 ARG A O 1
ATOM 957 N N . GLU A 1 141 ? 22.320 13.091 25.692 1.00 11.53 119 GLU A N 1
ATOM 958 C CA . GLU A 1 141 ? 21.811 11.931 24.986 1.00 14.06 119 GLU A CA 1
ATOM 959 C C . GLU A 1 141 ? 21.630 12.345 23.552 1.00 14.74 119 GLU A C 1
ATOM 960 O O . GLU A 1 141 ? 20.804 13.214 23.266 1.00 14.55 119 GLU A O 1
ATOM 966 N N . GLY A 1 142 ? 22.397 11.755 22.643 1.00 15.48 120 GLY A N 1
ATOM 967 C CA . GLY A 1 142 ? 22.420 12.276 21.284 1.00 16.19 120 GLY A CA 1
ATOM 968 C C . GLY A 1 142 ? 22.847 13.734 21.338 1.00 15.51 120 GLY A C 1
ATOM 969 O O . GLY A 1 142 ? 23.893 14.084 21.893 1.00 16.84 120 GLY A O 1
ATOM 970 N N . TYR A 1 143 ? 21.985 14.610 20.837 1.00 15.15 121 TYR A N 1
ATOM 971 C CA . TYR A 1 143 ? 22.258 16.029 20.853 1.00 14.68 121 TYR A CA 1
ATOM 972 C C . TYR A 1 143 ? 21.528 16.753 21.988 1.00 13.49 121 TYR A C 1
ATOM 973 O O . TYR A 1 143 ? 21.624 17.968 22.112 1.00 14.50 121 TYR A O 1
ATOM 982 N N . THR A 1 144 ? 20.797 16.009 22.810 1.00 11.92 122 THR A N 1
ATOM 983 C CA . THR A 1 144 ? 20.040 16.614 23.915 1.00 11.78 122 THR A CA 1
ATOM 984 C C . THR A 1 144 ? 20.911 16.761 25.159 1.00 11.31 122 THR A C 1
ATOM 985 O O . THR A 1 144 ? 21.339 15.767 25.746 1.00 12.18 122 THR A O 1
ATOM 989 N N . VAL A 1 145 ? 21.167 17.996 25.565 1.00 10.10 123 VAL A N 1
ATOM 990 C CA . VAL A 1 145 ? 21.948 18.215 26.781 1.00 10.89 123 VAL A CA 1
ATOM 991 C C . VAL A 1 145 ? 21.078 17.892 27.994 1.00 10.98 123 VAL A C 1
ATOM 992 O O . VAL A 1 145 ? 19.970 18.467 28.155 1.00 11.67 123 VAL A O 1
ATOM 996 N N . LEU A 1 146 ? 21.597 16.989 28.832 1.00 11.39 124 LEU A N 1
ATOM 997 C CA . LEU A 1 146 ? 20.925 16.553 30.069 1.00 12.69 124 LEU A CA 1
ATOM 998 C C . LEU A 1 146 ? 21.392 17.330 31.289 1.00 12.78 124 LEU A C 1
ATOM 999 O O . LEU A 1 146 ? 20.623 17.554 32.234 1.00 14.83 124 LEU A O 1
ATOM 1004 N N . ALA A 1 147 ? 22.671 17.703 31.308 1.00 11.88 125 ALA A N 1
ATOM 1005 C CA . ALA A 1 147 ? 23.249 18.376 32.480 1.00 12.10 125 ALA A CA 1
ATOM 1006 C C . ALA A 1 147 ? 24.515 19.093 32.070 1.00 11.44 125 ALA A C 1
ATOM 1007 O O . ALA A 1 147 ? 25.222 18.600 31.211 1.00 10.83 125 ALA A O 1
ATOM 1009 N N . GLU A 1 148 ? 24.802 20.224 32.703 1.00 11.21 126 GLU A N 1
ATOM 1010 C CA . GLU A 1 148 ? 26.080 20.903 32.591 1.00 11.80 126 GLU A CA 1
ATOM 1011 C C . GLU A 1 148 ? 26.426 21.423 33.969 1.00 11.91 126 GLU A C 1
ATOM 1012 O O . GLU A 1 148 ? 25.540 21.842 34.728 1.00 13.15 126 GLU A O 1
ATOM 1018 N N . ASP A 1 149 ? 27.709 21.446 34.297 1.00 10.05 127 ASP A N 1
ATOM 1019 C CA . ASP A 1 149 ? 28.090 21.932 35.627 1.00 10.84 127 ASP A CA 1
ATOM 1020 C C . ASP A 1 149 ? 29.524 22.432 35.599 1.00 10.11 127 ASP A C 1
ATOM 1021 O O . ASP A 1 149 ? 30.324 21.981 34.781 1.00 10.28 127 ASP A O 1
ATOM 1026 N N . ASP A 1 150 ? 29.845 23.331 36.529 1.00 10.79 128 ASP A N 1
ATOM 1027 C CA . ASP A 1 150 ? 31.202 23.835 36.676 1.00 10.22 128 ASP A CA 1
ATOM 1028 C C . ASP A 1 150 ? 31.851 23.369 37.992 1.00 10.49 128 ASP A C 1
ATOM 1029 O O . ASP A 1 150 ? 32.891 23.902 38.382 1.00 10.99 128 ASP A O 1
ATOM 1034 N N . PHE A 1 151 ? 31.233 22.391 38.669 1.00 9.74 129 PHE A N 1
ATOM 1035 C CA . PHE A 1 151 ? 31.739 21.840 39.943 1.00 10.16 129 PHE A CA 1
ATOM 1036 C C . PHE A 1 151 ? 31.722 22.879 41.076 1.00 10.22 129 PHE A C 1
ATOM 1037 O O . PHE A 1 151 ? 32.331 22.684 42.116 1.00 11.08 129 PHE A O 1
ATOM 1045 N N . GLY A 1 152 ? 30.961 23.951 40.875 1.00 10.36 130 GLY A N 1
ATOM 1046 C CA . GLY A 1 152 ? 30.945 25.065 41.855 1.00 10.73 130 GLY A CA 1
ATOM 1047 C C . GLY A 1 152 ? 30.287 24.691 43.183 1.00 11.86 130 GLY A C 1
ATOM 1048 O O . GLY A 1 152 ? 30.425 25.431 44.183 1.00 12.25 130 GLY A O 1
ATOM 1049 N N . GLY A 1 153 ? 29.576 23.563 43.216 1.00 11.93 131 GLY A N 1
ATOM 1050 C CA . GLY A 1 153 ? 28.956 23.073 44.443 1.00 12.56 131 GLY A CA 1
ATOM 1051 C C . GLY A 1 153 ? 29.816 22.099 45.233 1.00 12.15 131 GLY A C 1
ATOM 1052 O O . GLY A 1 153 ? 29.424 21.653 46.316 1.00 13.26 131 GLY A O 1
ATOM 1053 N N . VAL A 1 154 ? 30.961 21.713 44.664 1.00 11.11 132 VAL A N 1
ATOM 1054 C CA . VAL A 1 154 ? 31.854 20.732 45.289 1.00 10.75 132 VAL A CA 1
ATOM 1055 C C . VAL A 1 154 ? 33.302 21.238 45.286 1.00 10.10 132 VAL A C 1
ATOM 1056 O O . VAL A 1 154 ? 34.241 20.469 45.076 1.00 10.45 132 VAL A O 1
ATOM 1060 N N . LEU A 1 155 ? 33.486 22.541 45.553 1.00 9.50 133 LEU A N 1
ATOM 1061 C CA . LEU A 1 155 ? 34.819 23.137 45.378 1.00 10.17 133 LEU A CA 1
ATOM 1062 C C . LEU A 1 155 ? 35.904 22.584 46.314 1.00 9.90 133 LEU A C 1
ATOM 1063 O O . LEU A 1 155 ? 37.092 22.642 46.002 1.00 10.64 133 LEU A O 1
ATOM 1068 N N . GLY A 1 156 ? 35.490 22.061 47.468 1.00 9.52 134 GLY A N 1
ATOM 1069 C CA . GLY A 1 156 ? 36.429 21.496 48.408 1.00 9.62 134 GLY A CA 1
ATOM 1070 C C . GLY A 1 156 ? 36.654 20.004 48.249 1.00 10.76 134 GLY A C 1
ATOM 1071 O O . GLY A 1 156 ? 37.389 19.427 49.048 1.00 11.77 134 GLY A O 1
ATOM 1072 N N . SER A 1 157 ? 36.042 19.376 47.234 1.00 10.25 135 SER A N 1
ATOM 1073 C CA . SER A 1 157 ? 36.129 17.935 47.070 1.00 10.59 135 SER A CA 1
ATOM 1074 C C . SER A 1 157 ? 37.253 17.503 46.132 1.00 9.98 135 SER A C 1
ATOM 1075 O O . SER A 1 157 ? 37.639 18.272 45.245 1.00 10.85 135 SER A O 1
ATOM 1078 N N . THR A 1 158 ? 37.712 16.259 46.301 1.00 9.63 136 THR A N 1
ATOM 1079 C CA . THR A 1 158 ? 38.729 15.663 45.433 1.00 9.44 136 THR A CA 1
ATOM 1080 C C . THR A 1 158 ? 38.114 14.754 44.359 1.00 9.32 136 THR A C 1
ATOM 1081 O O . THR A 1 158 ? 38.809 14.301 43.463 1.00 9.71 136 THR A O 1
ATOM 1085 N N . ALA A 1 159 ? 36.818 14.485 44.469 1.00 9.21 137 ALA A N 1
ATOM 1086 C CA . ALA A 1 159 ? 36.089 13.652 43.510 1.00 9.24 137 AL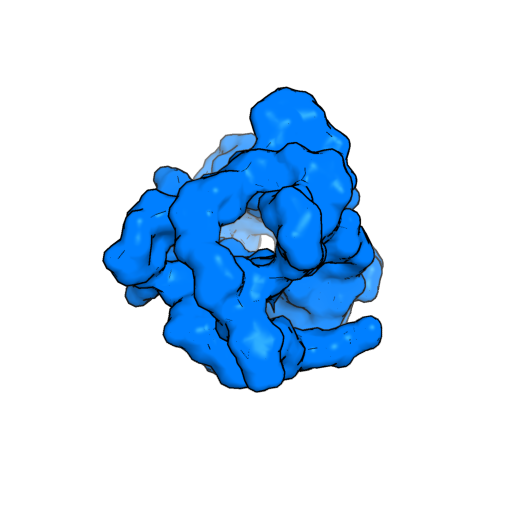A A CA 1
ATOM 1087 C C . ALA A 1 159 ? 34.612 13.979 43.661 1.00 9.63 137 ALA A C 1
ATOM 1088 O O . ALA A 1 159 ? 34.192 14.535 44.692 1.00 9.32 137 ALA A O 1
ATOM 1090 N N . ALA A 1 160 ? 33.813 13.652 42.650 1.00 9.60 138 ALA A N 1
ATOM 1091 C CA . ALA A 1 160 ? 32.369 13.865 42.767 1.00 9.43 138 ALA A CA 1
ATOM 1092 C C . ALA A 1 160 ? 31.627 12.868 41.905 1.00 8.97 138 ALA A C 1
ATOM 1093 O O . ALA A 1 160 ? 32.069 12.575 40.783 1.00 9.34 138 ALA A O 1
ATOM 1095 N N . THR A 1 161 ? 30.516 12.337 42.399 1.00 9.16 139 THR A N 1
ATOM 1096 C CA . THR A 1 161 ? 29.600 11.697 41.453 1.00 9.42 139 THR A CA 1
ATOM 1097 C C . THR A 1 161 ? 28.800 12.820 40.780 1.00 10.06 139 THR A C 1
ATOM 1098 O O . THR A 1 161 ? 28.503 13.857 41.411 1.00 10.34 139 THR A O 1
ATOM 1102 N N . VAL A 1 162 ? 28.491 12.620 39.499 1.00 9.53 140 VAL A N 1
ATOM 1103 C CA . VAL A 1 162 ? 27.920 13.690 38.701 1.00 10.31 140 VAL A CA 1
ATOM 1104 C C . VAL A 1 162 ? 26.626 13.292 38.039 1.00 11.14 140 VAL A C 1
ATOM 1105 O O . VAL A 1 162 ? 26.082 14.022 37.226 1.00 12.62 140 VAL A O 1
ATOM 1109 N N . GLY A 1 163 ? 26.109 12.136 38.408 1.00 12.57 141 GLY A N 1
ATOM 1110 C CA . GLY A 1 163 ? 24.865 11.679 37.790 1.00 13.37 141 GLY A CA 1
ATOM 1111 C C . GLY A 1 163 ? 24.651 10.214 38.031 1.00 12.99 141 GLY A C 1
ATOM 1112 O O . GLY A 1 163 ? 25.596 9.469 38.256 1.00 12.99 141 GLY A O 1
ATOM 1113 N N . GLU A 1 164 ? 23.389 9.820 37.956 1.00 12.38 142 GLU A N 1
ATOM 1114 C CA A GLU A 1 164 ? 22.921 8.487 38.262 0.50 12.63 142 GLU A CA 1
ATOM 1115 C CA B GLU A 1 164 ? 23.061 8.421 38.112 0.50 13.39 142 GLU A CA 1
ATOM 1116 C C . GLU A 1 164 ? 21.905 8.114 37.189 1.00 12.33 142 GLU A C 1
ATOM 1117 O O . GLU A 1 164 ? 21.123 8.998 36.805 1.00 11.77 142 GLU A O 1
ATOM 1128 N N . PHE A 1 165 ? 21.870 6.845 36.772 1.00 11.27 143 PHE A N 1
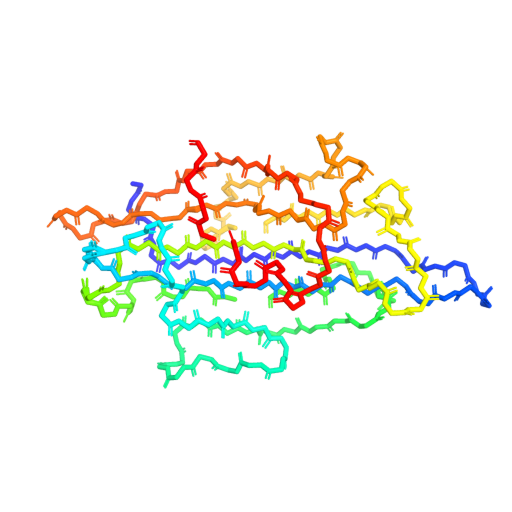ATOM 1129 C CA . PHE A 1 165 ? 20.832 6.330 35.859 1.00 11.91 143 PHE A CA 1
ATOM 1130 C C . PHE A 1 165 ? 20.283 5.083 36.494 1.00 11.86 143 PHE A C 1
ATOM 1131 O O . PHE A 1 165 ? 21.049 4.238 36.945 1.00 12.45 143 PHE A O 1
ATOM 1139 N N . VAL A 1 166 ? 18.949 4.984 36.554 1.00 12.76 144 VAL A N 1
ATOM 1140 C CA . VAL A 1 166 ? 18.272 3.845 37.181 1.00 14.13 144 VAL A CA 1
ATOM 1141 C C . VAL A 1 166 ? 17.249 3.286 36.194 1.00 14.97 144 VAL A C 1
ATOM 1142 O O . VAL A 1 166 ? 16.535 4.068 35.553 1.00 15.14 144 VAL A O 1
ATOM 1146 N N . ARG A 1 167 ? 17.220 1.955 36.058 1.00 15.64 145 ARG A N 1
ATOM 1147 C CA A ARG A 1 167 ? 16.308 1.296 35.125 0.50 17.65 145 ARG A CA 1
ATOM 1148 C CA B ARG A 1 167 ? 16.299 1.290 35.118 0.50 16.97 145 ARG A CA 1
ATOM 1149 C C . ARG A 1 167 ? 15.196 0.626 35.909 1.00 18.24 145 ARG A C 1
ATOM 1150 O O . ARG A 1 167 ? 15.465 -0.127 36.856 1.00 18.99 145 ARG A O 1
ATOM 1165 N N . ASP A 1 168 ? 13.958 0.917 35.513 1.00 19.74 146 ASP A N 1
ATOM 1166 C CA . ASP A 1 168 ? 12.764 0.379 36.175 1.00 21.99 146 ASP A CA 1
ATOM 1167 C C . ASP A 1 168 ? 12.312 -0.912 35.505 1.00 22.49 146 ASP A C 1
ATOM 1168 O O . ASP A 1 168 ? 12.933 -1.377 34.543 1.00 22.88 146 ASP A O 1
ATOM 1173 N N . ASP A 1 169 ? 11.211 -1.472 36.007 1.00 23.23 147 ASP A N 1
ATOM 1174 C CA A ASP A 1 169 ? 10.684 -2.722 35.480 0.50 23.42 147 ASP A CA 1
ATOM 1175 C CA B ASP A 1 169 ? 10.643 -2.714 35.490 0.50 23.52 147 ASP A CA 1
ATOM 1176 C C . ASP A 1 169 ? 10.206 -2.592 34.031 1.00 23.31 147 ASP A C 1
ATOM 1177 O O . ASP A 1 169 ? 10.108 -3.596 33.321 1.00 24.58 147 ASP A O 1
ATOM 1186 N N . SER A 1 170 ? 9.927 -1.361 33.592 1.00 22.46 148 SER A N 1
ATOM 1187 C CA . SER A 1 170 ? 9.521 -1.098 32.203 1.00 22.32 148 SER A CA 1
ATOM 1188 C C . SER A 1 170 ? 10.700 -1.193 31.239 1.00 21.31 148 SER A C 1
ATOM 1189 O O . SER A 1 170 ? 10.505 -1.198 30.020 1.00 21.10 148 SER A O 1
ATOM 1192 N N . GLY A 1 171 ? 11.918 -1.211 31.788 1.00 20.75 149 GLY A N 1
ATOM 1193 C CA . GLY A 1 171 ? 13.137 -1.264 30.975 1.00 20.18 149 GLY A CA 1
ATOM 1194 C C . GLY A 1 171 ? 13.696 0.097 30.615 1.00 19.24 149 GLY A C 1
ATOM 1195 O O . GLY A 1 171 ? 14.715 0.198 29.920 1.00 20.91 149 GLY A O 1
ATOM 1196 N N . GLU A 1 172 ? 13.062 1.159 31.098 1.00 18.06 150 GLU A N 1
ATOM 1197 C CA A GLU A 1 172 ? 13.515 2.474 30.698 0.50 18.16 150 GLU A CA 1
ATOM 1198 C CA B GLU A 1 172 ? 13.433 2.534 30.752 0.50 17.59 150 GLU A CA 1
ATOM 1199 C C . GLU A 1 172 ? 14.480 3.051 31.718 1.00 16.72 150 GLU A C 1
ATOM 1200 O O . GLU A 1 172 ? 14.316 2.887 32.926 1.00 16.57 150 GLU A O 1
ATOM 1211 N N . TRP A 1 173 ? 15.535 3.674 31.193 1.00 15.37 151 TRP A N 1
ATOM 1212 C CA . TRP A 1 173 ? 16.512 4.338 32.056 1.00 14.47 151 TRP A CA 1
ATOM 1213 C C . TRP A 1 173 ? 16.048 5.760 32.377 1.00 15.30 151 TRP A C 1
ATOM 1214 O O . TRP A 1 173 ? 15.678 6.518 31.461 1.00 16.69 151 TRP A O 1
ATOM 1225 N N . THR A 1 174 ? 16.085 6.104 33.668 1.00 14.75 152 THR A N 1
ATOM 1226 C CA . THR A 1 174 ? 15.833 7.462 34.154 1.00 15.42 152 THR A CA 1
ATOM 1227 C C . THR A 1 174 ? 17.142 8.082 34.640 1.00 14.33 152 THR A C 1
ATOM 1228 O O . THR A 1 174 ? 17.917 7.424 35.346 1.00 15.22 152 THR A O 1
ATOM 1232 N N . PHE A 1 175 ? 17.371 9.338 34.265 1.00 13.89 153 PHE A N 1
ATOM 1233 C CA . PHE A 1 175 ? 18.500 10.121 34.755 1.00 13.48 153 PHE A CA 1
ATOM 1234 C C . PHE A 1 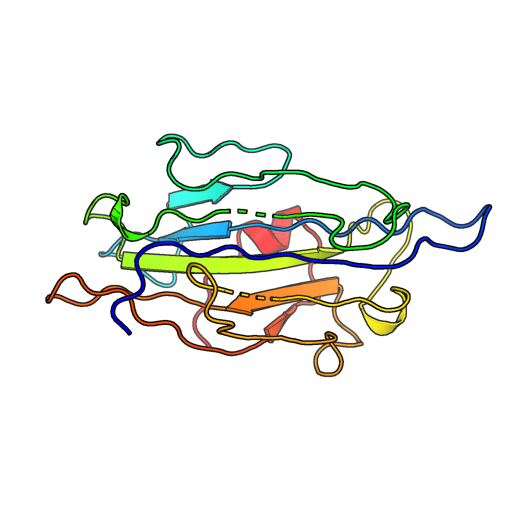175 ? 18.087 10.900 36.000 1.00 14.03 153 PHE A C 1
ATOM 1235 O O . PHE A 1 175 ? 17.052 11.577 36.009 1.00 14.55 153 PHE A O 1
ATOM 1243 N N . HIS A 1 176 ? 18.906 10.777 37.038 1.00 14.18 154 HIS A N 1
ATOM 1244 C CA . HIS A 1 176 ? 18.730 11.493 38.297 1.00 16.06 154 HIS A CA 1
ATOM 1245 C C . HIS A 1 176 ? 19.897 12.464 38.443 1.00 16.01 154 HIS A C 1
ATOM 1246 O O . HIS A 1 176 ? 21.025 12.042 38.761 1.00 15.40 154 HIS A O 1
ATOM 1253 N N . PRO A 1 177 ? 19.663 13.757 38.160 1.00 16.98 155 PRO A N 1
ATOM 1254 C CA . PRO A 1 177 ? 20.729 14.736 38.319 1.00 17.58 155 PRO A CA 1
ATOM 1255 C C . PRO A 1 177 ? 21.170 14.920 39.762 1.00 17.76 155 PRO A C 1
ATOM 1256 O O . PRO A 1 177 ? 20.418 14.695 40.706 1.00 18.48 155 PRO A O 1
ATOM 1260 N N . GLY A 1 178 ? 22.414 15.315 39.918 1.00 17.37 156 GLY A N 1
ATOM 1261 C CA . GLY A 1 178 ? 22.910 15.632 41.245 1.00 16.73 156 GLY A CA 1
ATOM 1262 C C . GLY A 1 178 ? 24.398 15.448 41.238 1.00 16.17 156 GLY A C 1
ATOM 1263 O O . GLY A 1 178 ? 24.903 14.471 40.701 1.00 16.28 156 GLY A O 1
ATOM 1264 N N . ILE A 1 179 ? 25.098 16.431 41.780 1.00 15.20 157 ILE A N 1
ATOM 1265 C CA . ILE A 1 179 ? 26.541 16.382 41.931 1.00 15.13 157 ILE A CA 1
ATOM 1266 C C . ILE A 1 179 ? 26.813 16.251 43.426 1.00 14.29 157 ILE A C 1
ATOM 1267 O O . ILE A 1 179 ? 26.292 17.051 44.224 1.00 16.06 157 ILE A O 1
ATOM 1272 N N . HIS A 1 180 ? 27.600 15.243 43.811 1.00 12.19 158 HIS A N 1
ATOM 1273 C CA . HIS A 1 180 ? 27.868 14.963 45.227 1.00 12.29 158 HIS A CA 1
ATOM 1274 C C . HIS A 1 180 ? 29.351 14.817 45.434 1.00 11.68 158 HIS A C 1
ATOM 1275 O O . HIS A 1 180 ? 29.992 14.007 44.768 1.00 11.58 158 HIS A O 1
ATOM 1282 N N . GLY A 1 181 ? 29.884 15.624 46.344 1.00 11.62 159 GLY A N 1
ATOM 1283 C CA . GLY A 1 181 ? 31.312 15.663 46.580 1.00 11.58 159 GLY A CA 1
ATOM 1284 C C . GLY A 1 181 ? 31.815 14.613 47.539 1.00 11.27 159 GLY A C 1
ATOM 1285 O O . GLY A 1 181 ? 31.133 14.226 48.492 1.00 12.03 159 GLY A O 1
ATOM 1286 N N . TYR A 1 182 ? 33.034 14.152 47.269 1.00 10.84 160 TYR A N 1
ATOM 1287 C CA . TYR A 1 182 ? 33.751 13.167 48.087 1.00 11.19 160 TYR A CA 1
ATOM 1288 C C . TYR A 1 182 ? 35.142 13.702 48.400 1.00 11.37 160 TYR A C 1
ATOM 1289 O O . TYR A 1 182 ? 35.708 14.490 47.630 1.00 11.75 160 TYR A O 1
ATOM 1298 N N . ASP A 1 183 ? 35.713 13.238 49.514 1.00 12.91 161 ASP A N 1
ATOM 1299 C CA . ASP A 1 183 ? 37.039 13.670 49.957 1.00 14.75 161 ASP A CA 1
ATOM 1300 C C . ASP A 1 183 ? 38.105 12.613 49.684 1.00 16.40 161 ASP A C 1
ATOM 1301 O O . ASP A 1 183 ? 39.238 12.738 50.168 1.00 19.61 161 ASP A O 1
ATOM 1306 N N . SER A 1 184 ? 37.762 11.623 48.876 1.00 15.95 162 SER A N 1
ATOM 1307 C CA . SER A 1 184 ? 38.596 10.433 48.678 1.00 16.68 162 SER A CA 1
ATOM 1308 C C . SER A 1 184 ? 39.484 10.479 47.447 1.00 15.85 162 SER A C 1
ATOM 1309 O O . SER A 1 184 ? 39.282 11.305 46.541 1.00 15.36 162 SER A O 1
ATOM 1312 N N . ASP A 1 185 ? 40.484 9.597 47.441 1.00 14.39 163 ASP A N 1
ATOM 1313 C CA . ASP A 1 185 ? 41.375 9.452 46.297 1.00 13.84 163 ASP A CA 1
ATOM 1314 C C . ASP A 1 185 ? 40.705 8.572 45.234 1.00 12.94 163 ASP A C 1
ATOM 1315 O O . ASP A 1 185 ? 39.631 7.999 45.474 1.00 13.06 163 ASP A O 1
ATOM 1320 N N . PRO A 1 186 ? 41.292 8.479 44.043 1.00 12.43 164 PRO A N 1
ATOM 1321 C CA . PRO A 1 186 ? 40.603 7.736 42.966 1.00 12.89 164 PRO A CA 1
ATOM 1322 C C . PRO A 1 186 ? 40.258 6.286 43.268 1.00 13.08 164 PRO A C 1
ATOM 1323 O O . PRO A 1 186 ? 39.141 5.848 42.969 1.00 13.77 164 PRO A O 1
ATOM 1327 N N . ALA A 1 187 ? 41.194 5.553 43.865 1.00 13.03 165 ALA A N 1
ATOM 1328 C CA . ALA A 1 187 ? 40.944 4.135 44.134 1.00 13.01 165 ALA A CA 1
ATOM 1329 C C . ALA A 1 187 ? 39.816 3.910 45.140 1.00 12.69 165 ALA A C 1
ATOM 1330 O O . ALA A 1 187 ? 38.975 3.007 44.969 1.00 13.46 165 ALA A O 1
ATOM 1332 N N . THR A 1 188 ? 39.789 4.739 46.173 1.00 11.41 166 THR A N 1
ATOM 1333 C CA . THR A 1 188 ? 38.746 4.633 47.169 1.00 11.01 166 THR A CA 1
ATOM 1334 C C . THR A 1 188 ? 37.394 5.052 46.586 1.00 11.00 166 THR A C 1
ATOM 1335 O O . THR A 1 188 ? 36.393 4.359 46.781 1.00 10.78 166 THR A O 1
ATOM 1339 N N . PHE A 1 189 ? 37.388 6.170 45.861 1.00 11.25 167 PHE A N 1
ATOM 1340 C CA . PHE A 1 189 ? 36.170 6.664 45.242 1.00 10.97 167 PHE A CA 1
ATOM 1341 C C . PHE A 1 189 ? 35.510 5.584 44.391 1.00 11.77 167 PHE A C 1
ATOM 1342 O O . PHE A 1 189 ? 34.287 5.399 44.458 1.00 12.33 167 PHE A O 1
ATOM 1350 N N . ALA A 1 190 ? 36.308 4.872 43.593 1.00 12.05 168 ALA A N 1
ATOM 1351 C CA . ALA A 1 190 ? 35.749 3.852 42.707 1.00 13.39 168 ALA A CA 1
ATOM 1352 C C . ALA A 1 190 ? 35.006 2.764 43.460 1.00 13.47 168 ALA A C 1
ATOM 1353 O O . ALA A 1 190 ? 34.094 2.139 42.923 1.00 15.39 168 ALA A O 1
ATOM 1355 N N . ARG A 1 191 ? 35.383 2.540 44.721 1.00 12.39 169 ARG A N 1
ATOM 1356 C CA . ARG A 1 191 ? 34.750 1.477 45.502 1.00 12.67 169 ARG A CA 1
ATOM 1357 C C . ARG A 1 191 ? 33.490 1.950 46.199 1.00 12.74 169 ARG A C 1
ATOM 1358 O O . ARG A 1 191 ? 32.615 1.134 46.514 1.00 13.98 169 ARG A O 1
ATOM 1366 N N . VAL A 1 192 ? 33.415 3.254 46.488 1.00 11.55 170 VAL A N 1
ATOM 1367 C CA . VAL A 1 192 ? 32.333 3.790 47.332 1.00 11.79 170 VAL A CA 1
ATOM 1368 C C . VAL A 1 192 ? 31.328 4.655 46.578 1.00 11.46 170 VAL A C 1
ATOM 1369 O O . VAL A 1 192 ? 30.310 5.076 47.143 1.00 11.90 170 VAL A O 1
ATOM 1381 N N . GLY A 1 194 ? 28.963 4.200 44.621 1.00 12.30 172 GLY A N 1
ATOM 1382 C CA . GLY A 1 194 ? 27.582 3.756 44.520 1.00 13.50 172 GLY A CA 1
ATOM 1383 C C . GLY A 1 194 ? 26.686 4.053 45.706 1.00 14.34 172 GLY A C 1
ATOM 1384 O O . GLY A 1 194 ? 25.482 3.797 45.631 1.00 14.85 172 GLY A O 1
ATOM 1385 N N . GLY A 1 195 ? 27.245 4.607 46.787 1.00 15.00 173 GLY A N 1
ATOM 1386 C CA . GLY A 1 195 ? 26.451 4.844 48.005 1.00 17.99 173 GLY A CA 1
ATOM 1387 C C . GLY A 1 195 ? 25.226 5.716 47.776 1.00 19.79 173 GLY A C 1
ATOM 1388 O O . GLY A 1 195 ? 25.285 6.693 47.039 1.00 19.97 173 GLY A O 1
ATOM 1389 N N . ARG A 1 196 ? 24.113 5.367 48.427 1.00 22.57 174 ARG A N 1
ATOM 1390 C CA . ARG A 1 196 ? 22.844 6.076 48.247 1.00 25.53 174 ARG A CA 1
ATOM 1391 C C . ARG A 1 196 ? 22.942 7.514 48.759 1.00 26.56 174 ARG A C 1
ATOM 1392 O O . ARG A 1 196 ? 23.660 7.781 49.724 1.00 27.00 174 ARG A O 1
ATOM 1400 N N . GLN A 1 197 ? 22.234 8.437 48.102 1.00 28.20 175 GLN A N 1
ATOM 1401 C CA . GLN A 1 197 ? 22.197 9.835 48.544 1.00 29.47 175 GLN A CA 1
ATOM 1402 C C . GLN A 1 197 ? 20.782 10.228 48.954 1.00 30.10 175 GLN A C 1
ATOM 1403 O O . GLN A 1 197 ? 19.828 9.967 48.223 1.00 30.86 175 GLN A O 1
#

Solvent-accessible surface area: 8410 Å² total

Foldseek 3Di:
DQFFKDKKFKAFAFDPPPADAKFKKKKKFWDFDVQQQAFTPAMDIPVGDDPVNQDHKPAGDGHRPDPDTHTMMHRPLPDDPRTFKMWMKMAIAPPRHRAFLLNIHQMKMWDRPNHTDDIDRCPVARPARMWTAWMWGADPVRGIDIDGDIGGDNDHDVVVNGRSHDD